Protein AF-A0A7C6YJ49-F1 (afdb_monomer)

Radius of gyration: 14.44 Å; Cα contacts (8 Å, |Δi|>4): 176; chains: 1; bounding box: 40×23×38 Å

Foldseek 3Di:
DVCVVPVPDAAEEEDPLVCLVPPVVVVPHQEYEYEQLQHDAQHGDDPVSNCVSLVSCVSCVVVVHAYEYEYEYPDPVVVVVVVVVCVVSRHWYFYDHPVPPDRGDTDD

Mean predicted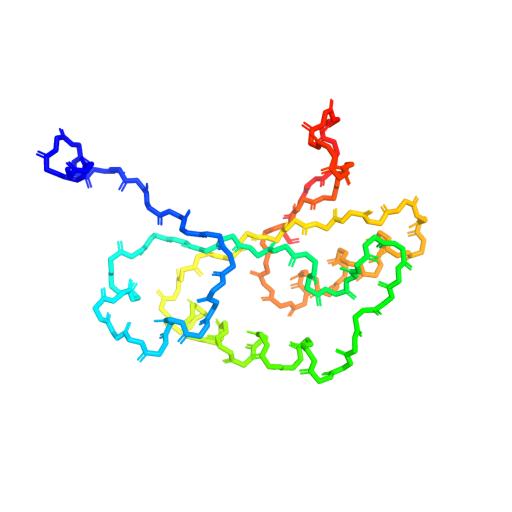 aligned error: 2.31 Å

Secondary structure (DSSP, 8-state):
-HHHH-TT-----BS-GGGGGSHHHHHH-S-EEEESSSEETTEEPPHHHHHHHHHHHHHHHHTT--EEEEE---SHHHHHHHHHHHHHTT-EEEE--TTS-S--EEE-

Nearest PDB structures (foldseek):
  2aam-assembly1_A  TM=8.276E-01  e=1.696E-06  Thermotoga maritima
  7xlf-assembly1_A  TM=6.753E-01  e=1.506E+00  Sphingobium sp. SYK-6
  1xyv-assembly1_A  TM=4.570E-01  e=4.060E-01  Nitratidesulfovibrio vulgaris
  5zkp-assembly1_A  TM=4.612E-01  e=6.424E-01  Homo sapiens
  5v56-assembly1_A  TM=4.504E-01  e=1.085E+00  Homo sapiens

pLDDT: mean 97.66, std 2.33, range [76.88, 98.88]

Solvent-accessible surface area (backbone atoms only — not comparable to full-atom values): 6020 Å² total; per-residue (Å²): 114,65,50,81,80,37,76,82,57,78,38,64,54,68,53,73,49,74,52,48,78,37,66,69,55,48,66,67,41,54,35,38,35,39,61,48,58,61,26,59,41,77,40,73,44,57,71,66,59,38,49,50,53,54,58,37,47,48,52,35,60,77,67,72,32,57,40,37,37,40,40,37,37,81,46,69,70,52,42,53,50,48,53,52,54,30,38,76,69,68,21,38,37,36,42,32,51,87,82,68,83,52,92,55,50,73,53,96

Structure (mmCIF, N/CA/C/O backbone):
data_AF-A0A7C6YJ49-F1
#
_entry.id   AF-A0A7C6YJ49-F1
#
loop_
_atom_site.group_PDB
_atom_site.id
_atom_site.type_symbol
_atom_site.label_atom_id
_atom_site.label_alt_id
_atom_site.label_comp_id
_atom_site.label_asym_id
_atom_site.label_entity_id
_atom_site.label_seq_id
_atom_site.pdbx_PDB_ins_code
_atom_site.Cartn_x
_atom_site.Cartn_y
_atom_site.Cartn_z
_atom_site.occupancy
_atom_site.B_iso_or_equiv
_atom_site.auth_seq_id
_atom_site.auth_comp_id
_atom_site.auth_asym_id
_atom_site.auth_atom_id
_atom_site.pdbx_PDB_model_num
ATOM 1 N N . ARG A 1 1 ? 17.289 10.050 -13.940 1.00 76.88 1 ARG A N 1
ATOM 2 C CA . ARG A 1 1 ? 16.835 8.643 -14.092 1.00 76.88 1 ARG A CA 1
ATOM 3 C C . ARG A 1 1 ? 17.585 7.771 -13.088 1.00 76.88 1 ARG A C 1
ATOM 5 O O . ARG A 1 1 ? 18.786 7.612 -13.256 1.00 76.88 1 ARG A O 1
ATOM 12 N N . ALA A 1 2 ? 16.922 7.246 -12.051 1.00 90.69 2 ALA A N 1
ATOM 13 C CA . ALA A 1 2 ? 17.581 6.433 -11.017 1.00 90.69 2 ALA A CA 1
ATOM 14 C C . ALA A 1 2 ? 18.225 5.163 -11.605 1.00 90.69 2 ALA A C 1
ATOM 16 O O . ALA A 1 2 ? 19.421 4.954 -11.433 1.00 90.69 2 ALA A O 1
ATOM 17 N N . ARG A 1 3 ? 17.480 4.409 -12.428 1.00 95.38 3 ARG A N 1
ATOM 18 C CA . ARG A 1 3 ? 17.977 3.178 -13.073 1.00 95.38 3 ARG A CA 1
ATOM 19 C C . ARG A 1 3 ? 19.080 3.365 -14.114 1.00 95.38 3 ARG A C 1
ATOM 21 O O . ARG A 1 3 ? 19.781 2.414 -14.419 1.00 95.38 3 ARG A O 1
ATOM 28 N N . ALA A 1 4 ? 19.279 4.585 -14.615 1.00 95.69 4 ALA A N 1
ATOM 29 C CA . ALA A 1 4 ? 20.430 4.882 -15.468 1.00 95.69 4 ALA A CA 1
ATOM 30 C C . ALA A 1 4 ? 21.744 4.941 -14.668 1.00 95.69 4 ALA A C 1
ATOM 32 O O . ALA A 1 4 ? 22.800 4.674 -15.221 1.00 95.69 4 ALA A O 1
ATOM 33 N N . LYS A 1 5 ? 21.678 5.303 -13.377 1.00 96.62 5 LYS A N 1
ATOM 34 C CA . LYS A 1 5 ? 22.841 5.360 -12.476 1.00 96.62 5 LYS A CA 1
ATOM 35 C C . LYS A 1 5 ? 22.998 4.087 -11.641 1.00 96.62 5 LYS A C 1
ATOM 37 O O . LYS A 1 5 ? 24.114 3.686 -11.352 1.00 96.62 5 LYS A O 1
ATOM 42 N N . ASN A 1 6 ? 21.887 3.468 -11.250 1.00 97.00 6 ASN A N 1
ATOM 43 C CA . ASN A 1 6 ? 21.854 2.215 -10.504 1.00 97.00 6 ASN A CA 1
ATOM 44 C C . ASN A 1 6 ? 20.741 1.315 -11.070 1.00 97.00 6 ASN A C 1
ATOM 46 O O . ASN A 1 6 ? 19.579 1.515 -10.703 1.00 97.00 6 ASN A O 1
ATOM 50 N N . PRO A 1 7 ? 21.060 0.329 -11.929 1.00 94.94 7 PRO A N 1
ATOM 51 C CA . PRO A 1 7 ? 20.065 -0.561 -12.533 1.00 94.94 7 PRO A CA 1
ATOM 52 C C . PRO A 1 7 ? 19.170 -1.300 -11.526 1.00 94.94 7 PRO A C 1
ATOM 54 O O . PRO A 1 7 ? 18.022 -1.598 -11.847 1.00 94.94 7 PRO A O 1
ATOM 57 N N . ALA A 1 8 ? 19.652 -1.535 -10.301 1.00 96.19 8 ALA A N 1
ATOM 58 C CA . ALA A 1 8 ? 18.908 -2.203 -9.234 1.00 96.19 8 ALA A CA 1
ATOM 59 C C . ALA A 1 8 ? 17.979 -1.264 -8.438 1.00 96.19 8 ALA A C 1
ATOM 61 O O . ALA A 1 8 ? 17.302 -1.711 -7.514 1.00 96.19 8 ALA A O 1
ATOM 62 N N . ALA A 1 9 ? 17.932 0.034 -8.763 1.00 97.50 9 ALA A N 1
ATOM 63 C CA . ALA A 1 9 ? 17.074 0.983 -8.061 1.00 97.50 9 ALA A CA 1
ATOM 64 C C . ALA A 1 9 ? 15.591 0.573 -8.157 1.00 97.50 9 ALA A C 1
ATOM 66 O O . ALA A 1 9 ? 15.003 0.518 -9.248 1.00 97.50 9 ALA A O 1
ATOM 67 N N . LEU A 1 10 ? 14.985 0.325 -6.993 1.00 98.06 10 LEU A N 1
ATOM 68 C CA . LEU A 1 10 ? 13.556 0.069 -6.860 1.00 98.06 10 LEU A CA 1
ATOM 69 C C . LEU A 1 10 ? 12.772 1.368 -7.032 1.00 98.06 10 LEU A C 1
ATOM 71 O O . LEU A 1 10 ? 13.195 2.428 -6.575 1.00 98.06 10 LEU A O 1
ATOM 75 N N . ILE A 1 11 ? 11.622 1.272 -7.693 1.00 97.88 11 ILE A N 1
ATOM 76 C CA . ILE A 1 11 ? 10.722 2.404 -7.917 1.00 97.88 11 ILE A CA 1
ATOM 77 C C . ILE A 1 11 ? 9.366 2.039 -7.325 1.00 97.88 11 ILE A C 1
ATOM 79 O O . ILE A 1 11 ? 8.715 1.117 -7.811 1.00 97.88 11 ILE A O 1
ATOM 83 N N . VAL A 1 12 ? 8.967 2.739 -6.267 1.00 98.50 12 VAL A N 1
ATOM 84 C CA . VAL A 1 12 ? 7.735 2.474 -5.516 1.00 98.50 12 VAL A CA 1
ATOM 85 C C . VAL A 1 12 ? 6.908 3.763 -5.481 1.00 98.50 12 VAL A C 1
ATOM 87 O O . VAL A 1 12 ? 7.158 4.607 -4.624 1.00 98.50 12 VAL A O 1
ATOM 90 N N . PRO A 1 13 ? 5.991 3.995 -6.439 1.00 98.38 13 PRO A N 1
ATOM 91 C CA . PRO A 1 13 ? 5.020 5.082 -6.325 1.00 98.38 13 PRO A CA 1
ATOM 92 C C . PRO A 1 13 ? 4.070 4.848 -5.145 1.00 98.38 13 PRO A C 1
ATOM 94 O O . PRO A 1 13 ? 3.873 3.708 -4.725 1.00 98.38 13 PRO A O 1
ATOM 97 N N . GLN A 1 14 ? 3.448 5.920 -4.661 1.00 98.56 14 GLN A N 1
ATOM 98 C CA . GLN A 1 14 ? 2.453 5.891 -3.591 1.00 98.56 14 GLN A CA 1
ATOM 99 C C . GLN A 1 14 ? 1.102 6.397 -4.113 1.00 98.56 14 GLN A C 1
ATOM 101 O O . GLN A 1 14 ? 1.046 7.447 -4.756 1.00 98.56 14 GLN A O 1
ATOM 106 N N . ASN A 1 15 ? 0.023 5.664 -3.824 1.00 98.44 15 ASN A N 1
ATOM 107 C CA . ASN A 1 15 ? -1.343 5.901 -4.302 1.00 98.44 15 ASN A CA 1
ATOM 108 C C . ASN A 1 15 ? -1.435 5.907 -5.845 1.00 98.44 15 ASN A C 1
ATOM 110 O O . ASN A 1 15 ? -0.644 5.257 -6.527 1.00 98.44 15 ASN A O 1
ATOM 114 N N . GLY A 1 16 ? -2.448 6.570 -6.415 1.00 98.12 16 GLY A N 1
ATOM 115 C CA . GLY A 1 16 ? -2.598 6.700 -7.871 1.00 98.12 16 GLY A CA 1
ATOM 116 C C . GLY A 1 16 ? -2.785 5.370 -8.612 1.00 98.12 16 GLY A C 1
ATOM 117 O O . GLY A 1 16 ? -2.322 5.222 -9.744 1.00 98.12 16 GLY A O 1
ATOM 118 N N . SER A 1 17 ? -3.444 4.396 -7.977 1.00 98.44 17 SER A N 1
ATOM 119 C CA . SER A 1 17 ? -3.549 3.017 -8.468 1.00 98.44 17 SER A CA 1
ATOM 120 C C . SER A 1 17 ? -4.198 2.892 -9.851 1.00 98.44 17 SER A C 1
ATOM 122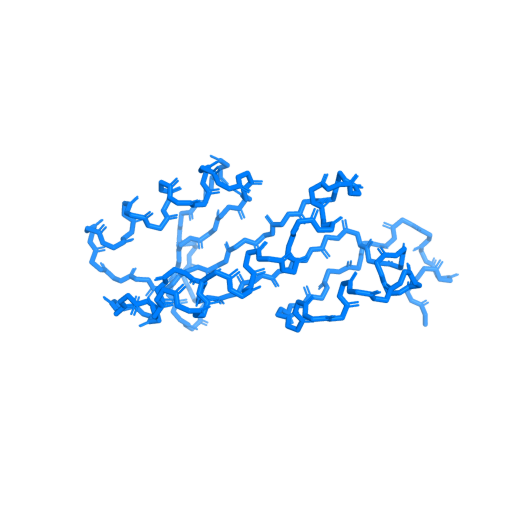 O O . SER A 1 17 ? -3.904 1.936 -10.562 1.00 98.44 17 SER A O 1
ATOM 124 N N . GLN A 1 18 ? -4.990 3.872 -10.300 1.00 98.44 18 GLN A N 1
ATOM 125 C CA . GLN A 1 18 ? -5.542 3.900 -11.661 1.00 98.44 18 GLN A CA 1
ATOM 126 C C . GLN A 1 18 ? -4.464 3.833 -12.760 1.00 98.44 18 GLN A C 1
ATOM 128 O O . GLN A 1 18 ? -4.718 3.318 -13.851 1.00 98.44 18 GLN A O 1
ATOM 133 N N . LEU A 1 19 ? -3.240 4.298 -12.468 1.00 98.56 19 LEU A N 1
ATOM 134 C CA . LEU A 1 19 ? -2.123 4.267 -13.414 1.00 98.56 19 LEU A CA 1
ATOM 135 C C . LEU A 1 19 ? -1.648 2.845 -13.737 1.00 98.56 19 LEU A C 1
ATOM 137 O O . LEU A 1 19 ? -0.984 2.638 -14.748 1.00 98.56 19 LEU A O 1
ATOM 141 N N . LEU A 1 20 ? -2.025 1.850 -12.929 1.00 98.62 20 LEU A N 1
ATOM 142 C CA . LEU A 1 20 ? -1.707 0.440 -13.169 1.00 98.62 20 LEU A CA 1
ATOM 143 C C . LEU A 1 20 ? -2.391 -0.129 -14.423 1.00 98.62 20 LEU A C 1
ATOM 145 O O . LEU A 1 20 ? -1.999 -1.193 -14.895 1.00 98.62 20 LEU A O 1
ATOM 149 N N . SER A 1 21 ? -3.377 0.582 -14.981 1.00 98.00 21 SER A N 1
ATOM 150 C CA . SER A 1 21 ? -3.970 0.264 -16.286 1.00 98.00 21 SER A CA 1
ATOM 151 C C . SER A 1 21 ? -3.021 0.526 -17.467 1.00 98.00 21 SER A C 1
ATOM 153 O O . SER A 1 21 ? -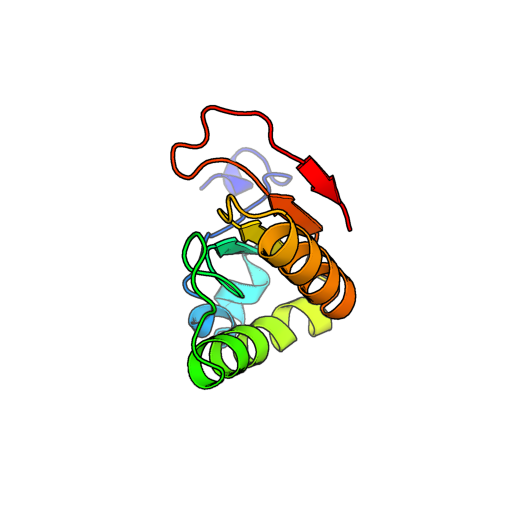3.233 -0.013 -18.553 1.00 98.00 21 SER A O 1
ATOM 155 N N . HIS A 1 22 ? -1.953 1.304 -17.262 1.00 98.50 22 HIS A N 1
ATOM 156 C CA . HIS A 1 22 ? -0.940 1.585 -18.274 1.00 98.50 22 HIS A CA 1
ATOM 157 C C . HIS A 1 22 ? 0.225 0.595 -18.157 1.00 98.50 22 HIS A C 1
ATOM 159 O O . HIS A 1 22 ? 0.948 0.559 -17.157 1.00 98.50 22 HIS A O 1
ATOM 165 N N . ALA A 1 23 ? 0.414 -0.228 -19.191 1.00 98.06 23 ALA A N 1
ATOM 166 C CA . ALA A 1 23 ? 1.391 -1.317 -19.175 1.00 98.06 23 ALA A CA 1
ATOM 167 C C . ALA A 1 23 ? 2.845 -0.834 -19.025 1.00 98.06 23 ALA A C 1
ATOM 169 O O . ALA A 1 23 ? 3.654 -1.501 -18.383 1.00 98.06 23 ALA A O 1
ATOM 170 N N . ASP A 1 24 ? 3.181 0.330 -19.580 1.00 98.00 24 ASP A N 1
ATOM 171 C CA . ASP A 1 24 ? 4.499 0.957 -19.464 1.00 98.00 24 ASP A CA 1
ATOM 172 C C . ASP A 1 24 ? 4.782 1.442 -18.034 1.00 98.00 24 ASP A C 1
ATOM 174 O O . ASP A 1 24 ? 5.871 1.205 -17.503 1.00 98.00 24 ASP A O 1
ATOM 178 N N . PHE A 1 25 ? 3.787 2.037 -17.371 1.00 98.38 25 PHE A N 1
ATOM 179 C CA . PHE 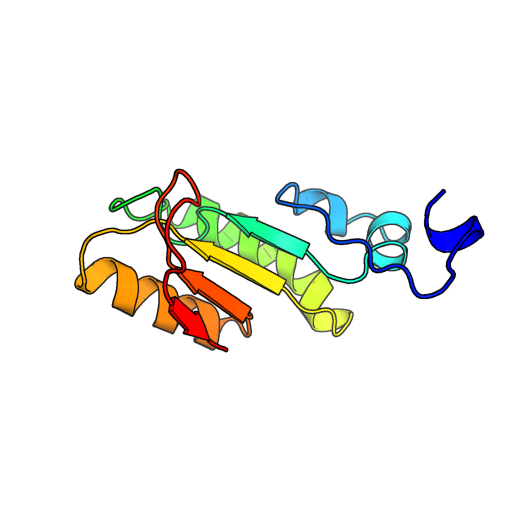A 1 25 ? 3.870 2.399 -15.959 1.00 98.38 25 PHE A CA 1
ATOM 180 C C . PHE A 1 25 ? 4.037 1.155 -15.084 1.00 98.38 25 PHE A C 1
ATOM 182 O O . PHE A 1 25 ? 4.975 1.078 -14.284 1.00 98.38 25 PHE A O 1
ATOM 189 N N . LEU A 1 26 ? 3.181 0.146 -15.281 1.00 98.50 26 LEU A N 1
ATOM 190 C CA . LEU A 1 26 ? 3.261 -1.114 -14.546 1.00 98.50 26 LEU A CA 1
ATOM 191 C C . LEU A 1 26 ? 4.623 -1.783 -14.745 1.00 98.50 26 LEU A C 1
ATOM 193 O O . LEU A 1 26 ? 5.207 -2.256 -13.774 1.00 98.50 26 LEU A O 1
ATOM 197 N N . ALA A 1 27 ? 5.168 -1.799 -15.964 1.00 97.31 27 ALA A N 1
ATOM 198 C CA . ALA A 1 27 ? 6.493 -2.347 -16.252 1.00 97.31 27 ALA A CA 1
ATOM 199 C C . ALA A 1 27 ? 7.616 -1.568 -15.546 1.00 97.31 27 ALA A C 1
ATOM 201 O O . ALA A 1 27 ? 8.575 -2.172 -15.059 1.00 97.31 27 ALA A O 1
ATOM 202 N N . ALA A 1 28 ? 7.488 -0.244 -15.441 1.00 97.00 28 ALA A N 1
ATOM 203 C CA . ALA A 1 28 ? 8.501 0.613 -14.840 1.00 97.00 28 ALA A CA 1
ATOM 204 C C . ALA A 1 28 ? 8.617 0.447 -13.315 1.00 97.00 28 ALA A C 1
ATOM 206 O O . ALA A 1 28 ? 9.729 0.513 -12.783 1.00 97.00 28 ALA A O 1
ATOM 207 N N . ILE A 1 29 ? 7.521 0.215 -12.594 1.00 98.19 29 ILE A N 1
ATOM 208 C CA . ILE A 1 29 ? 7.525 0.190 -11.121 1.00 98.19 29 ILE A CA 1
ATOM 209 C C . ILE A 1 29 ? 7.951 -1.172 -10.556 1.00 98.19 29 ILE A C 1
ATOM 211 O O . ILE A 1 29 ? 7.817 -2.208 -11.202 1.00 98.19 29 ILE A O 1
ATOM 215 N N . SER A 1 30 ? 8.492 -1.182 -9.343 1.00 98.62 30 SER A N 1
ATOM 216 C CA . SER A 1 30 ? 8.909 -2.394 -8.623 1.00 98.62 30 SER A CA 1
ATOM 217 C C . SER A 1 30 ? 7.845 -2.886 -7.640 1.00 98.62 30 SER A C 1
ATOM 219 O O . SER A 1 30 ? 7.736 -4.083 -7.410 1.00 98.62 30 SER A O 1
ATOM 221 N N . ALA A 1 31 ? 7.081 -1.961 -7.066 1.00 98.69 31 ALA A N 1
ATOM 222 C CA . ALA A 1 31 ? 6.024 -2.182 -6.083 1.00 98.69 31 ALA A CA 1
ATOM 223 C C . ALA A 1 31 ? 5.080 -0.970 -6.112 1.00 98.69 31 ALA A C 1
ATOM 225 O O . ALA A 1 31 ? 5.334 -0.030 -6.864 1.00 98.69 31 ALA A O 1
ATOM 226 N N . ILE A 1 32 ? 4.042 -0.952 -5.280 1.00 98.88 32 ILE A N 1
ATOM 227 C CA . ILE A 1 32 ? 3.222 0.244 -5.040 1.00 98.88 32 ILE A CA 1
ATOM 228 C C . ILE A 1 32 ? 2.958 0.401 -3.544 1.00 98.88 32 ILE A C 1
ATOM 230 O O . ILE A 1 32 ? 2.706 -0.592 -2.864 1.00 98.88 32 ILE A O 1
ATOM 234 N N . GLY A 1 33 ? 3.039 1.630 -3.043 1.00 98.75 33 GLY A N 1
ATOM 235 C CA . GLY A 1 33 ? 2.548 2.024 -1.727 1.00 98.75 33 GLY A CA 1
ATOM 236 C C . GLY A 1 33 ? 1.097 2.488 -1.815 1.00 98.75 33 GLY A C 1
ATOM 237 O O . GLY A 1 33 ? 0.745 3.207 -2.745 1.00 98.75 33 GLY A O 1
ATOM 238 N N . ILE A 1 34 ? 0.254 2.101 -0.868 1.00 98.75 34 ILE A N 1
ATOM 239 C CA . ILE A 1 34 ? -1.134 2.547 -0.741 1.00 98.75 34 ILE A CA 1
ATOM 240 C C . ILE A 1 34 ? -1.346 3.000 0.696 1.00 98.75 34 ILE A C 1
ATOM 242 O O . ILE A 1 34 ? -0.886 2.343 1.627 1.00 98.75 34 ILE A O 1
ATOM 246 N N . GLU A 1 35 ? -2.047 4.109 0.871 1.00 98.69 35 GLU A N 1
ATOM 247 C CA . GLU A 1 35 ? -2.457 4.601 2.180 1.00 98.69 35 GLU A CA 1
ATOM 248 C C . GLU A 1 35 ? -3.974 4.607 2.300 1.00 98.69 35 GLU A C 1
ATOM 250 O O . GLU A 1 35 ? -4.677 4.747 1.298 1.00 98.69 35 GLU A O 1
ATOM 255 N N . ASP A 1 36 ? -4.462 4.521 3.536 1.00 98.31 36 ASP A N 1
ATOM 256 C CA . ASP A 1 36 ? -5.872 4.728 3.874 1.00 98.31 36 ASP A CA 1
ATOM 257 C C . ASP A 1 36 ? -6.844 3.858 3.039 1.00 98.31 36 ASP A C 1
ATOM 259 O O . ASP A 1 36 ? -7.886 4.335 2.582 1.00 98.31 36 ASP A O 1
ATOM 263 N N . LEU A 1 37 ? -6.508 2.590 2.771 1.00 98.62 37 LEU A N 1
ATOM 264 C CA . LEU A 1 37 ? -7.305 1.736 1.882 1.00 98.62 37 LEU A CA 1
ATOM 265 C C . LEU A 1 37 ? -8.570 1.225 2.566 1.00 98.62 37 LEU A C 1
ATOM 267 O O . LEU A 1 37 ? -9.656 1.250 1.991 1.00 98.62 37 LEU A O 1
ATOM 271 N N . PHE A 1 38 ? -8.427 0.707 3.779 1.00 98.62 38 PHE A N 1
ATOM 272 C CA . PHE A 1 38 ? -9.509 0.130 4.565 1.00 98.62 38 PHE A CA 1
ATOM 273 C C . PHE A 1 38 ? -10.030 1.118 5.599 1.00 98.62 38 PHE A C 1
ATOM 275 O O . PHE A 1 38 ? -11.226 1.103 5.915 1.00 98.62 38 PHE A O 1
ATOM 282 N N . THR A 1 39 ? -9.156 1.990 6.102 1.00 98.31 39 THR A N 1
ATOM 283 C CA . THR A 1 39 ? -9.513 3.020 7.071 1.00 98.31 39 THR A CA 1
ATOM 284 C C . THR A 1 39 ? -9.015 4.397 6.648 1.00 98.31 39 THR A C 1
ATOM 286 O O . THR A 1 39 ? -8.073 4.520 5.889 1.00 98.31 39 THR A O 1
ATOM 289 N N . ASN A 1 40 ? -9.678 5.451 7.113 1.00 97.25 40 ASN A N 1
ATOM 290 C CA . ASN A 1 40 ? -9.188 6.824 7.083 1.00 97.25 40 ASN A CA 1
ATOM 291 C C . ASN A 1 40 ? -9.075 7.276 8.542 1.00 97.25 40 ASN A C 1
ATOM 293 O O . ASN A 1 40 ? -10.069 7.667 9.174 1.00 97.25 40 ASN A O 1
ATOM 297 N N . GLY A 1 41 ? -7.883 7.096 9.113 1.00 94.31 41 GLY A N 1
ATOM 298 C CA . GLY A 1 41 ? -7.706 7.089 10.565 1.00 94.31 41 GLY A CA 1
ATOM 299 C C . GLY A 1 41 ? -8.550 5.983 11.210 1.00 94.31 41 GLY A C 1
ATOM 300 O O . GLY A 1 41 ? -8.468 4.829 10.821 1.00 94.31 41 GLY A O 1
ATOM 301 N N . ASP A 1 42 ? -9.412 6.318 12.173 1.00 96.56 42 ASP A N 1
ATOM 302 C CA . ASP A 1 42 ? -10.297 5.334 12.831 1.00 96.56 42 ASP A CA 1
ATOM 303 C C . ASP A 1 42 ? -11.632 5.079 12.105 1.00 96.56 42 ASP A C 1
ATOM 305 O O . ASP A 1 42 ? -12.461 4.278 12.556 1.00 96.56 42 ASP A O 1
ATOM 309 N N . LYS A 1 43 ? -11.882 5.757 10.981 1.00 97.81 43 LYS A N 1
ATOM 310 C CA . LYS A 1 43 ? -13.122 5.591 10.212 1.00 97.81 43 LYS A CA 1
ATOM 311 C C . LYS A 1 43 ? -12.934 4.536 9.134 1.00 97.81 43 LYS A C 1
ATOM 313 O O . LYS A 1 43 ? -11.915 4.528 8.462 1.00 97.81 43 LYS A O 1
ATOM 318 N N . LEU A 1 44 ? -13.931 3.679 8.926 1.00 98.25 44 LEU A N 1
ATOM 319 C CA . LEU A 1 44 ? -13.922 2.761 7.786 1.00 98.25 44 LEU A CA 1
ATOM 320 C C . LEU A 1 44 ? -14.040 3.543 6.478 1.00 98.25 44 LEU A C 1
ATOM 322 O O . LEU A 1 44 ? -14.847 4.472 6.381 1.00 98.25 44 LEU A O 1
ATOM 326 N N . GLN A 1 45 ? -13.288 3.121 5.466 1.00 98.38 45 GLN A N 1
ATOM 327 C CA . GLN A 1 45 ? -13.489 3.616 4.113 1.00 98.38 45 GLN A CA 1
ATOM 328 C C . GLN A 1 45 ? -14.812 3.098 3.526 1.00 98.38 45 GLN A C 1
ATOM 330 O O . GLN A 1 45 ? -15.254 1.986 3.846 1.00 98.38 45 GLN A O 1
ATOM 335 N N . PRO A 1 46 ? -15.461 3.862 2.629 1.00 98.38 46 PRO A N 1
ATOM 336 C CA . PRO A 1 46 ? -16.615 3.374 1.890 1.00 98.38 46 PRO A CA 1
ATOM 337 C C . PRO A 1 46 ? -16.286 2.099 1.106 1.00 98.38 46 PRO A C 1
ATOM 339 O O . PRO A 1 46 ? -15.238 1.990 0.472 1.00 98.38 46 PRO A O 1
ATOM 342 N N . LYS A 1 47 ? -17.233 1.155 1.058 1.00 97.69 47 LYS A N 1
ATOM 343 C CA . LYS A 1 47 ? -17.073 -0.093 0.286 1.00 97.69 47 LYS A CA 1
ATOM 344 C C . LYS A 1 47 ? -16.814 0.142 -1.208 1.00 97.69 47 LYS A C 1
ATOM 346 O O . LYS A 1 47 ? -16.257 -0.729 -1.867 1.00 97.69 47 LYS A O 1
ATOM 351 N N . SER A 1 48 ? -17.267 1.270 -1.758 1.00 98.19 48 SER A N 1
ATOM 352 C CA . SER A 1 48 ? -16.990 1.664 -3.143 1.00 98.19 48 SER A CA 1
ATOM 353 C C . SER A 1 48 ? -15.514 2.003 -3.340 1.00 98.19 48 SER A C 1
ATOM 355 O O . SER A 1 48 ? -14.903 1.459 -4.253 1.00 98.19 48 SER A O 1
ATOM 357 N N . HIS A 1 49 ? -14.939 2.812 -2.446 1.00 98.00 49 HIS A N 1
ATOM 358 C CA . HIS A 1 49 ? -13.524 3.178 -2.466 1.00 98.00 49 HIS A CA 1
ATOM 359 C C . HIS A 1 49 ? -12.628 1.939 -2.389 1.00 98.00 49 HIS A C 1
ATOM 361 O O . HIS A 1 49 ? -11.780 1.727 -3.254 1.00 98.00 49 HIS A O 1
ATOM 367 N N . THR A 1 50 ? -12.863 1.075 -1.395 1.00 98.38 50 THR A N 1
ATOM 368 C CA . THR A 1 50 ? -12.036 -0.124 -1.206 1.00 98.38 50 THR A CA 1
ATOM 369 C C . THR A 1 50 ? -12.115 -1.048 -2.419 1.00 98.38 50 THR A C 1
ATOM 371 O O . THR A 1 50 ? -11.096 -1.537 -2.899 1.00 98.38 50 THR A O 1
ATOM 374 N N . ARG A 1 51 ? -13.318 -1.241 -2.975 1.00 98.50 51 ARG A N 1
ATOM 375 C CA . ARG A 1 51 ? -13.538 -2.050 -4.180 1.00 98.50 51 ARG A CA 1
ATOM 376 C C . ARG A 1 51 ? -12.822 -1.482 -5.401 1.00 98.50 51 ARG A C 1
ATOM 378 O O . ARG A 1 51 ? -12.254 -2.258 -6.164 1.00 98.50 51 ARG A O 1
ATOM 385 N N . GLU A 1 52 ? -12.881 -0.171 -5.603 1.00 98.56 52 GLU A N 1
ATOM 386 C CA . GLU A 1 52 ? -12.239 0.503 -6.730 1.00 98.56 52 GLU A CA 1
ATOM 387 C C . GLU A 1 52 ? -10.719 0.330 -6.672 1.00 98.56 52 GLU A C 1
ATOM 389 O O . GLU A 1 52 ? -10.120 -0.208 -7.605 1.00 98.56 52 GLU A O 1
ATOM 394 N N . VAL A 1 53 ? -10.102 0.678 -5.538 1.00 98.69 53 VAL A N 1
ATOM 395 C CA . VAL A 1 53 ? -8.647 0.583 -5.376 1.00 98.69 53 VAL A CA 1
ATOM 396 C C . VAL A 1 53 ? -8.176 -0.869 -5.467 1.00 98.69 53 VAL A C 1
ATOM 398 O O . VAL A 1 53 ? -7.241 -1.152 -6.214 1.00 98.69 53 VAL A O 1
ATOM 401 N N . LEU A 1 54 ? -8.850 -1.816 -4.801 1.00 98.62 54 LEU A N 1
ATOM 402 C CA . LEU A 1 54 ? -8.538 -3.246 -4.933 1.00 98.62 54 LEU A CA 1
ATOM 403 C C . LEU A 1 54 ? -8.705 -3.747 -6.376 1.00 98.62 54 LEU A C 1
ATOM 405 O O . LEU A 1 54 ? -7.959 -4.618 -6.817 1.00 98.62 54 LEU A O 1
ATOM 409 N N . GLY A 1 55 ? -9.659 -3.190 -7.126 1.00 98.56 55 GLY A N 1
ATOM 410 C CA . GLY A 1 55 ? -9.847 -3.468 -8.546 1.00 98.56 55 GLY A CA 1
ATOM 411 C C . GLY A 1 55 ? -8.609 -3.126 -9.372 1.00 98.56 55 GLY A C 1
ATOM 412 O O . GLY A 1 55 ? -8.144 -3.971 -10.136 1.00 98.56 55 GLY A O 1
ATOM 413 N N . HIS A 1 56 ? -8.038 -1.936 -9.169 1.00 98.62 56 HIS A N 1
ATOM 414 C CA . HIS A 1 56 ? -6.792 -1.523 -9.822 1.00 98.62 56 HIS A CA 1
ATOM 415 C C . HIS A 1 56 ? -5.602 -2.403 -9.412 1.00 98.62 56 HIS A C 1
ATOM 417 O O . HIS A 1 56 ? -4.780 -2.794 -10.242 1.00 98.62 56 HIS A O 1
ATOM 423 N N . LEU A 1 57 ? -5.527 -2.760 -8.128 1.00 98.50 57 LEU A N 1
ATOM 424 C CA . LEU A 1 57 ? -4.411 -3.509 -7.550 1.00 98.50 57 LEU A CA 1
ATOM 425 C C . LEU A 1 57 ? -4.296 -4.960 -8.045 1.00 98.50 57 LEU A C 1
ATOM 427 O O . LEU A 1 57 ? -3.218 -5.545 -7.949 1.00 98.50 57 LEU A O 1
ATOM 431 N N . LYS A 1 58 ? -5.338 -5.523 -8.674 1.00 98.19 58 LYS A N 1
ATOM 432 C CA . LYS A 1 58 ? -5.263 -6.845 -9.327 1.00 98.19 58 LYS A CA 1
ATOM 433 C C . LYS A 1 58 ? -4.110 -6.952 -10.329 1.00 98.19 58 LYS A C 1
ATOM 435 O O . LYS A 1 58 ? -3.509 -8.019 -10.443 1.00 98.19 58 LYS A O 1
ATOM 440 N N . ALA A 1 59 ? -3.776 -5.856 -11.015 1.00 98.31 59 ALA A N 1
ATOM 441 C CA . ALA A 1 59 ? -2.657 -5.812 -11.954 1.00 98.31 59 ALA A CA 1
ATOM 442 C C . ALA A 1 59 ? -1.305 -6.085 -11.267 1.00 98.31 59 ALA A C 1
ATOM 444 O O . ALA A 1 59 ? -0.438 -6.736 -11.849 1.00 98.31 59 ALA A O 1
ATOM 445 N N . MET A 1 60 ? -1.134 -5.658 -10.010 1.00 98.44 60 MET A N 1
ATOM 446 C CA . MET A 1 60 ? 0.083 -5.926 -9.234 1.00 98.44 60 MET A CA 1
ATOM 447 C C . MET A 1 60 ? 0.191 -7.401 -8.860 1.00 98.44 60 MET A C 1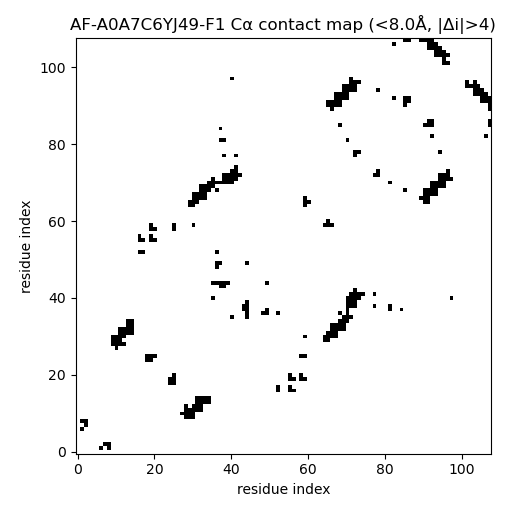
ATOM 449 O O . MET A 1 60 ? 1.257 -7.991 -9.028 1.00 98.44 60 MET A O 1
ATOM 453 N N . THR A 1 61 ? -0.916 -8.019 -8.434 1.00 96.69 61 THR A N 1
ATOM 454 C CA . THR A 1 61 ? -0.969 -9.461 -8.153 1.00 96.69 61 THR A CA 1
ATOM 455 C C . THR A 1 61 ? -0.633 -10.282 -9.397 1.00 96.69 61 THR A C 1
ATOM 457 O O . THR A 1 61 ? 0.201 -11.181 -9.330 1.00 96.69 61 THR A O 1
ATOM 460 N N . GLN A 1 62 ? -1.231 -9.949 -10.545 1.00 97.25 62 GLN A N 1
ATOM 461 C CA . GLN A 1 62 ? -0.960 -10.621 -11.822 1.00 97.25 62 GLN A CA 1
ATOM 462 C C . GLN A 1 62 ? 0.498 -10.455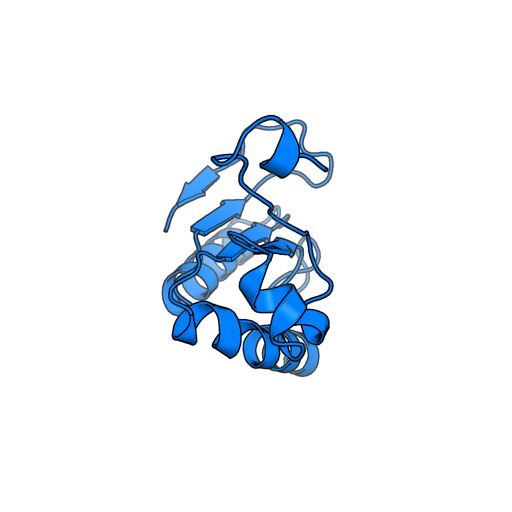 -12.266 1.00 97.25 62 GLN A C 1
ATOM 464 O O . GLN A 1 62 ? 1.100 -11.401 -12.764 1.00 97.25 62 GLN A O 1
ATOM 469 N N . ALA A 1 63 ? 1.081 -9.275 -12.040 1.00 97.94 63 ALA A N 1
ATOM 470 C CA . ALA A 1 63 ? 2.487 -8.996 -12.315 1.00 97.94 63 ALA A CA 1
ATOM 471 C C . ALA A 1 63 ? 3.451 -9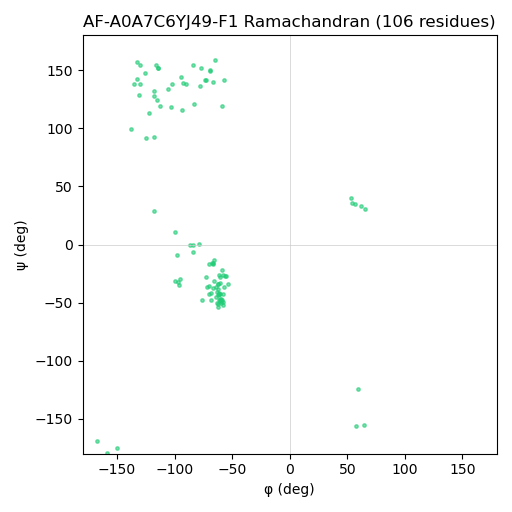.533 -11.238 1.00 97.94 63 ALA A C 1
ATOM 473 O O . ALA A 1 63 ? 4.656 -9.313 -11.354 1.00 97.94 63 ALA A O 1
ATOM 474 N N . GLN A 1 64 ? 2.939 -10.195 -10.190 1.00 97.88 64 GLN A N 1
ATOM 475 C CA . GLN A 1 64 ? 3.707 -10.699 -9.045 1.00 97.88 64 GLN A CA 1
ATOM 476 C C . GLN A 1 64 ? 4.557 -9.616 -8.356 1.00 97.88 64 GLN A C 1
ATOM 478 O O . GLN A 1 64 ? 5.667 -9.873 -7.887 1.00 97.88 64 GLN A O 1
ATOM 483 N N . LYS A 1 65 ? 4.037 -8.385 -8.293 1.00 98.50 65 LYS A N 1
ATOM 484 C CA . LYS A 1 65 ? 4.701 -7.246 -7.650 1.00 98.50 65 LYS A CA 1
ATOM 485 C C . LYS A 1 65 ? 4.086 -6.966 -6.278 1.00 98.50 65 LYS A C 1
ATOM 487 O O . LYS A 1 65 ? 2.861 -7.000 -6.148 1.00 98.50 65 LYS A O 1
ATOM 492 N N . PRO A 1 66 ? 4.902 -6.667 -5.253 1.00 98.50 66 PRO A N 1
ATOM 493 C CA . PRO A 1 66 ? 4.396 -6.439 -3.910 1.00 98.50 66 PRO A CA 1
ATOM 494 C C . PRO A 1 66 ? 3.590 -5.139 -3.819 1.00 98.50 66 PRO A C 1
ATOM 496 O O . PRO A 1 66 ? 3.857 -4.152 -4.512 1.00 98.50 66 PRO A O 1
ATOM 499 N N . MET A 1 67 ? 2.619 -5.154 -2.911 1.00 98.69 67 MET A N 1
ATOM 500 C CA . MET A 1 67 ? 1.806 -4.007 -2.524 1.00 98.69 67 MET A CA 1
ATOM 501 C C . MET A 1 67 ? 2.105 -3.702 -1.060 1.00 98.69 67 MET A C 1
ATOM 503 O O . MET A 1 67 ? 2.017 -4.595 -0.215 1.00 98.69 67 MET A O 1
ATOM 507 N N . LEU A 1 68 ? 2.503 -2.465 -0.783 1.00 98.81 68 LEU A N 1
ATOM 508 C CA . LEU A 1 68 ? 2.823 -1.973 0.549 1.00 98.81 68 LEU A CA 1
ATOM 509 C C . LEU A 1 68 ? 1.644 -1.127 1.028 1.00 98.81 68 LEU A C 1
ATOM 511 O O . LEU A 1 68 ? 1.315 -0.133 0.389 1.00 98.81 68 LEU A O 1
ATOM 515 N N . LEU A 1 69 ? 0.997 -1.516 2.117 1.00 98.81 69 LEU A N 1
ATOM 516 C CA . LEU A 1 69 ? -0.123 -0.788 2.700 1.00 98.81 69 LEU A CA 1
ATOM 517 C C . LEU A 1 69 ? 0.326 -0.060 3.967 1.00 98.81 69 LEU A C 1
ATOM 519 O O . LEU A 1 69 ? 0.947 -0.674 4.832 1.00 98.81 69 LEU A O 1
ATOM 523 N N . ILE A 1 70 ? -0.045 1.210 4.107 1.00 98.75 70 ILE A N 1
ATOM 524 C CA . ILE A 1 70 ? 0.086 1.959 5.357 1.00 98.75 70 ILE A CA 1
ATOM 525 C C . ILE A 1 70 ? -1.303 2.387 5.833 1.00 98.75 70 ILE A C 1
ATOM 527 O O . ILE A 1 70 ? -2.080 2.981 5.088 1.00 98.75 70 ILE A O 1
ATOM 531 N N . GLU A 1 71 ? -1.617 2.078 7.085 1.00 98.62 71 GLU A N 1
ATOM 532 C CA . GLU A 1 71 ? -2.885 2.424 7.726 1.00 98.62 71 GLU A CA 1
ATOM 533 C C . GLU A 1 71 ? -2.621 3.192 9.024 1.00 98.62 71 GLU A C 1
ATOM 535 O O . GLU A 1 71 ? -1.645 2.934 9.733 1.00 98.62 71 GLU A O 1
ATOM 540 N N . TYR A 1 72 ? -3.524 4.118 9.357 1.00 98.56 72 TYR A N 1
ATOM 541 C CA . TYR A 1 72 ? -3.383 5.013 10.513 1.00 98.56 72 TYR A CA 1
ATOM 542 C C . TYR A 1 72 ? -4.460 4.889 11.622 1.00 98.56 72 TYR A C 1
ATOM 544 O O . TYR A 1 72 ? -4.756 5.901 12.273 1.00 98.56 72 TYR A O 1
ATOM 552 N N . PRO A 1 73 ? -5.101 3.725 11.869 1.00 98.19 73 PRO A N 1
ATOM 553 C CA . PRO A 1 73 ? -6.087 3.605 12.938 1.00 98.19 73 PRO A CA 1
ATOM 554 C C . PRO A 1 73 ? -5.439 3.601 14.329 1.00 98.19 73 PRO A C 1
ATOM 556 O O . PRO A 1 73 ? -4.408 2.966 14.563 1.00 98.19 73 PRO A O 1
ATOM 559 N N . LYS A 1 74 ? -6.090 4.249 15.299 1.00 97.31 74 LYS A N 1
ATOM 560 C CA . LYS A 1 74 ? -5.648 4.271 16.704 1.00 97.31 74 LYS A CA 1
ATOM 561 C C . LYS A 1 74 ? -6.336 3.202 17.546 1.00 97.31 74 LYS A C 1
ATOM 563 O O . LYS A 1 74 ? -5.765 2.727 18.522 1.00 97.31 74 LYS A O 1
ATOM 568 N N . SER A 1 75 ? -7.564 2.831 17.199 1.00 97.94 75 SER A N 1
ATOM 569 C CA . SER A 1 75 ? -8.342 1.837 17.937 1.00 97.94 75 SER A CA 1
ATOM 570 C C . SER A 1 75 ? -7.888 0.410 17.624 1.00 97.94 75 SER A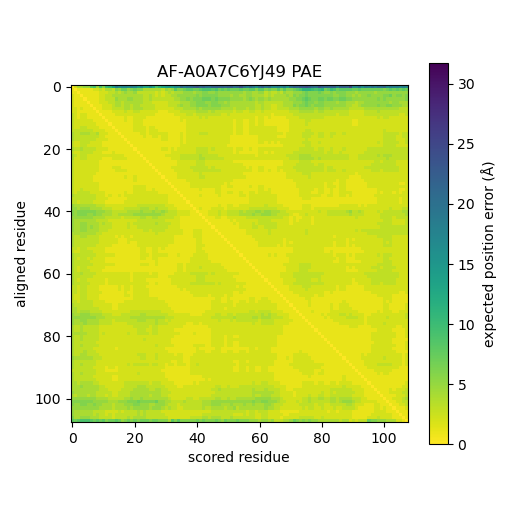 C 1
ATOM 572 O O . SER A 1 75 ? -7.709 0.041 16.463 1.00 97.94 75 SER A O 1
ATOM 574 N N . ALA A 1 76 ? -7.766 -0.426 18.660 1.00 97.69 76 ALA A N 1
ATOM 575 C CA . ALA A 1 76 ? -7.337 -1.821 18.517 1.00 97.69 76 ALA A CA 1
ATOM 576 C C . ALA A 1 76 ? -8.233 -2.624 17.554 1.00 97.69 76 ALA A C 1
ATOM 578 O O . ALA A 1 76 ? -7.734 -3.427 16.770 1.00 97.69 76 ALA A O 1
ATOM 579 N N . GLU A 1 77 ? -9.545 -2.363 17.559 1.00 98.19 77 GLU A N 1
ATOM 580 C CA . GLU A 1 77 ? -10.500 -2.981 16.631 1.00 98.19 77 GLU A CA 1
ATOM 581 C C . GLU A 1 77 ? -10.162 -2.660 15.167 1.00 98.19 77 GLU A C 1
ATOM 583 O O . GLU A 1 77 ? -10.125 -3.553 14.320 1.00 98.19 77 GLU A O 1
ATOM 588 N N . ARG A 1 78 ? -9.884 -1.387 14.854 1.00 98.38 78 ARG A N 1
ATOM 589 C CA . ARG A 1 78 ? -9.559 -0.964 13.486 1.00 98.38 78 ARG A CA 1
ATOM 590 C C . ARG A 1 78 ? -8.178 -1.437 13.067 1.00 98.38 78 ARG A C 1
ATOM 592 O O . ARG A 1 78 ? -8.024 -1.861 11.929 1.00 98.38 78 ARG A O 1
ATOM 599 N N . GLN A 1 79 ? -7.212 -1.457 13.982 1.00 98.44 79 GLN A N 1
ATOM 600 C CA . GLN A 1 79 ? -5.905 -2.049 13.712 1.00 98.44 79 GLN A CA 1
ATOM 601 C C . GLN A 1 79 ? -6.029 -3.534 13.356 1.00 98.44 79 GLN A C 1
ATOM 603 O O . GLN A 1 79 ? -5.491 -3.963 12.339 1.00 98.44 79 GLN A O 1
ATOM 608 N N . ALA A 1 80 ? -6.773 -4.314 14.148 1.00 98.38 80 ALA A N 1
ATOM 609 C CA . ALA A 1 80 ? -6.974 -5.738 13.892 1.00 98.38 80 ALA A CA 1
ATOM 610 C C . ALA A 1 80 ? -7.664 -5.980 12.539 1.00 98.38 80 ALA A C 1
ATOM 612 O O . ALA A 1 80 ? -7.228 -6.832 11.763 1.00 98.38 80 ALA A O 1
ATOM 613 N N . LEU A 1 81 ? -8.688 -5.179 12.223 1.00 98.25 81 LEU A N 1
ATOM 614 C CA . LEU A 1 81 ? -9.380 -5.242 10.939 1.00 98.25 81 LEU A CA 1
ATOM 615 C C . LEU A 1 81 ? -8.446 -4.925 9.763 1.00 98.25 81 LEU A C 1
ATOM 617 O O . LEU A 1 81 ? -8.432 -5.675 8.788 1.00 98.25 81 LEU A O 1
ATOM 621 N N . SER A 1 82 ? -7.656 -3.851 9.847 1.00 98.31 82 SER A N 1
ATOM 622 C CA . SER A 1 82 ? -6.719 -3.467 8.786 1.00 98.31 82 SER A CA 1
ATOM 623 C C . SER A 1 82 ? -5.670 -4.549 8.533 1.00 98.31 82 SER A C 1
ATOM 625 O O . SER A 1 82 ? -5.435 -4.892 7.377 1.00 98.31 82 SER A O 1
ATOM 627 N N . LYS A 1 83 ? -5.108 -5.160 9.589 1.00 98.62 83 LYS A N 1
ATOM 628 C CA . LYS A 1 83 ? -4.174 -6.298 9.462 1.00 98.62 83 LYS A CA 1
ATOM 629 C C . LYS A 1 83 ? -4.829 -7.475 8.746 1.00 98.62 83 LYS A C 1
ATOM 631 O O . LYS A 1 83 ? -4.288 -7.987 7.771 1.00 98.62 83 LYS A O 1
ATOM 636 N N . GLN A 1 84 ? -6.022 -7.871 9.196 1.00 98.50 84 GLN A N 1
ATOM 637 C CA . GLN A 1 84 ? -6.760 -8.983 8.603 1.00 98.50 84 GLN A CA 1
ATOM 638 C C . GLN A 1 84 ? -7.030 -8.744 7.111 1.00 98.50 84 GLN A C 1
ATOM 640 O O . GLN A 1 84 ? -6.770 -9.623 6.291 1.00 98.50 84 GLN A O 1
ATOM 645 N N . LEU A 1 85 ? -7.547 -7.567 6.752 1.00 98.44 85 LEU A N 1
ATOM 646 C CA . LEU A 1 85 ? -7.876 -7.237 5.366 1.00 98.44 85 LEU A CA 1
ATOM 647 C C . LEU A 1 85 ? -6.622 -7.132 4.490 1.00 98.44 85 LEU A C 1
ATOM 649 O O . LEU A 1 85 ? -6.650 -7.582 3.345 1.00 98.44 85 LEU A O 1
ATOM 653 N N . ALA A 1 86 ? -5.518 -6.603 5.016 1.00 98.38 86 ALA A N 1
ATOM 654 C CA . ALA A 1 86 ? -4.247 -6.544 4.304 1.00 98.38 86 ALA A CA 1
ATOM 655 C C . ALA A 1 86 ? -3.716 -7.944 3.971 1.00 98.38 86 ALA A C 1
ATOM 657 O O . ALA A 1 86 ? -3.465 -8.236 2.800 1.00 98.38 86 ALA A O 1
ATOM 658 N N . THR A 1 87 ? -3.640 -8.832 4.967 1.00 97.69 87 THR A N 1
ATOM 659 C CA . THR A 1 87 ? -3.196 -10.222 4.782 1.00 97.69 87 THR A CA 1
ATOM 660 C C . THR A 1 87 ? -4.119 -10.975 3.817 1.00 97.69 87 THR A C 1
ATOM 662 O O . THR A 1 87 ? -3.645 -11.661 2.912 1.00 97.69 87 THR A O 1
ATOM 665 N N . GLN A 1 88 ? -5.444 -10.797 3.919 1.00 97.69 88 GLN A N 1
ATOM 666 C CA . GLN A 1 88 ? -6.405 -11.406 2.983 1.00 97.69 88 GLN A CA 1
ATOM 667 C C . GLN A 1 88 ? -6.207 -10.961 1.525 1.00 97.69 88 GLN A C 1
ATOM 669 O O . GLN A 1 88 ? -6.531 -11.716 0.610 1.00 97.69 88 GLN A O 1
ATOM 674 N N . ASN A 1 89 ? -5.679 -9.755 1.302 1.00 97.56 89 ASN A N 1
ATOM 675 C CA . ASN A 1 89 ? -5.385 -9.220 -0.029 1.00 97.56 89 ASN A CA 1
ATOM 676 C C . ASN A 1 89 ? -3.897 -9.354 -0.416 1.00 97.56 89 ASN A C 1
ATOM 678 O O . ASN A 1 89 ? -3.477 -8.781 -1.422 1.00 97.56 89 ASN A O 1
ATOM 682 N N . GLY A 1 90 ? -3.100 -10.108 0.352 1.00 97.12 90 GLY A N 1
ATOM 683 C CA . GLY A 1 90 ? -1.688 -10.375 0.058 1.00 97.12 90 GLY A CA 1
ATOM 684 C C . GLY A 1 90 ? -0.790 -9.136 0.117 1.00 97.12 90 GLY A C 1
ATOM 685 O O . GLY A 1 90 ? 0.179 -9.041 -0.639 1.00 97.12 90 GLY A O 1
ATOM 686 N N . MET A 1 91 ? -1.133 -8.163 0.963 1.00 98.56 91 MET A N 1
ATOM 687 C CA . MET A 1 91 ? -0.385 -6.917 1.123 1.00 98.56 91 MET A CA 1
ATOM 688 C C . MET A 1 91 ? 0.622 -7.015 2.268 1.00 98.56 91 MET A C 1
ATOM 690 O O . MET A 1 91 ? 0.337 -7.581 3.319 1.00 98.56 91 MET A O 1
ATOM 694 N N . ILE A 1 92 ? 1.778 -6.381 2.090 1.00 98.69 92 ILE A N 1
ATOM 695 C CA . ILE A 1 92 ? 2.722 -6.123 3.181 1.00 98.69 92 ILE A CA 1
ATOM 696 C C . ILE A 1 92 ? 2.237 -4.856 3.878 1.00 98.69 92 ILE A C 1
ATOM 698 O O . ILE A 1 92 ? 2.118 -3.825 3.220 1.00 98.69 92 ILE A O 1
ATOM 702 N N . TRP A 1 93 ? 1.938 -4.909 5.172 1.00 98.62 93 TRP A N 1
ATOM 703 C CA . TRP A 1 93 ? 1.285 -3.800 5.870 1.00 98.62 93 TRP A CA 1
ATOM 704 C C . TRP A 1 93 ? 2.166 -3.154 6.936 1.00 98.62 93 TRP A C 1
ATOM 706 O O . TRP A 1 93 ? 3.019 -3.807 7.534 1.00 98.62 93 TRP A O 1
ATOM 716 N N . LEU A 1 94 ? 1.913 -1.869 7.177 1.00 98.69 94 LEU A N 1
ATOM 717 C CA . LEU A 1 94 ? 2.406 -1.058 8.284 1.00 98.69 94 LEU A CA 1
ATOM 718 C C . LEU A 1 94 ? 1.216 -0.322 8.909 1.00 98.69 94 LEU A C 1
ATOM 720 O O . LEU A 1 94 ? 0.458 0.350 8.215 1.00 98.69 94 LEU A O 1
ATOM 724 N N . ILE A 1 95 ? 1.066 -0.421 10.224 1.00 98.56 95 ILE A N 1
ATOM 725 C CA . ILE A 1 95 ? 0.128 0.386 11.003 1.00 98.56 95 ILE A CA 1
ATOM 726 C C . ILE A 1 95 ? 0.936 1.314 11.892 1.00 98.56 95 ILE A C 1
ATOM 728 O O . ILE A 1 95 ? 1.707 0.839 12.724 1.00 98.56 95 ILE A O 1
ATOM 732 N N . THR A 1 96 ? 0.770 2.622 11.723 1.00 98.44 96 THR A N 1
ATOM 733 C CA . THR A 1 96 ? 1.541 3.631 12.464 1.00 98.44 96 THR A CA 1
ATOM 734 C C . THR A 1 96 ? 0.740 4.927 12.663 1.00 98.44 96 THR A C 1
ATOM 736 O O . THR A 1 96 ? -0.450 4.990 12.356 1.00 98.44 96 THR A O 1
ATOM 739 N N . ASP A 1 97 ? 1.351 5.966 13.229 1.00 97.44 97 ASP A N 1
ATOM 740 C CA . ASP A 1 97 ? 0.752 7.289 13.366 1.00 97.44 97 ASP A CA 1
ATOM 741 C C . ASP A 1 97 ? 0.765 8.069 12.044 1.00 97.44 97 ASP A C 1
ATOM 743 O O . ASP A 1 97 ? 1.640 7.909 11.195 1.00 97.44 97 ASP A O 1
ATOM 747 N N . ARG A 1 98 ? -0.207 8.971 11.880 1.00 96.88 98 ARG A N 1
ATOM 748 C CA . ARG A 1 98 ? -0.385 9.746 10.643 1.00 96.88 98 ARG A CA 1
ATOM 749 C C . ARG A 1 98 ? 0.813 10.635 10.306 1.00 96.88 98 ARG A C 1
ATOM 751 O O . ARG A 1 98 ? 1.002 10.985 9.146 1.00 96.88 98 ARG A O 1
ATOM 758 N N . GLN A 1 99 ? 1.583 11.034 11.313 1.00 97.25 99 GLN A N 1
ATOM 759 C CA . GLN A 1 99 ? 2.766 11.869 11.164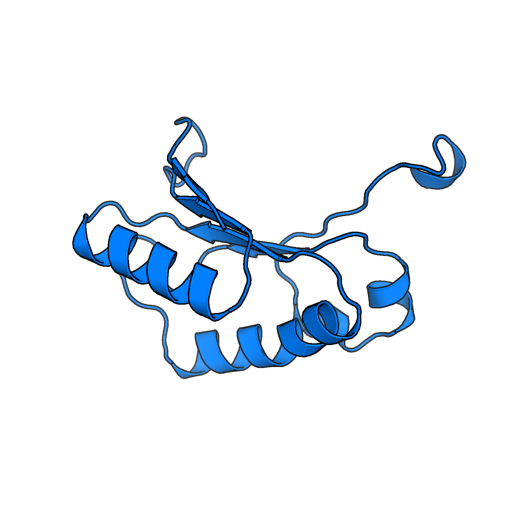 1.00 97.25 99 GLN A CA 1
ATOM 760 C C . GLN A 1 99 ? 4.017 11.054 10.809 1.00 97.25 99 GLN A C 1
ATOM 762 O O . GLN A 1 99 ? 5.047 11.662 10.518 1.00 97.25 99 GLN A O 1
ATOM 767 N N . LEU A 1 100 ? 3.928 9.716 10.804 1.00 96.19 100 LEU A N 1
ATOM 768 C CA . LEU A 1 100 ? 5.041 8.794 10.566 1.00 96.19 100 LEU A CA 1
ATOM 769 C C . LEU A 1 100 ? 6.207 9.017 11.548 1.00 96.19 100 LEU A C 1
ATOM 771 O O . LEU A 1 100 ? 7.374 8.888 11.179 1.00 96.19 100 LEU A O 1
ATOM 775 N N . MET A 1 101 ? 5.896 9.388 12.795 1.00 97.56 101 MET A N 1
ATOM 776 C CA . MET A 1 101 ? 6.889 9.662 13.844 1.00 97.56 101 MET A CA 1
ATOM 777 C C . MET A 1 101 ? 7.108 8.482 14.796 1.00 97.56 101 MET A C 1
ATOM 779 O O . MET A 1 101 ? 8.028 8.504 15.612 1.00 97.56 101 MET A O 1
ATOM 783 N N . THR A 1 102 ? 6.282 7.447 14.705 1.00 96.00 102 THR A N 1
ATOM 784 C CA . THR A 1 102 ? 6.380 6.215 15.483 1.00 96.00 102 THR A CA 1
ATOM 785 C C . THR A 1 102 ? 6.701 5.035 14.570 1.00 96.00 102 THR A C 1
ATOM 787 O O . THR A 1 102 ? 6.380 5.026 13.382 1.00 96.00 102 THR A O 1
ATOM 790 N N . LEU A 1 103 ? 7.372 4.020 15.122 1.00 96.12 103 LEU A N 1
ATOM 791 C CA . LEU A 1 103 ? 7.755 2.832 14.351 1.00 96.12 103 LEU A CA 1
ATOM 792 C C . LEU A 1 103 ? 6.540 2.022 13.882 1.00 96.12 103 LEU A C 1
ATOM 794 O O . LEU A 1 103 ? 6.594 1.403 12.822 1.00 96.12 103 LEU A O 1
ATOM 798 N N . GLY A 1 104 ? 5.456 2.035 14.660 1.00 96.62 104 GLY A N 1
ATOM 799 C CA . GLY A 1 104 ? 4.270 1.240 14.377 1.00 96.62 104 GLY A CA 1
ATOM 800 C C . GLY A 1 104 ? 4.517 -0.270 14.451 1.00 96.62 104 GLY A C 1
ATOM 801 O O . GLY A 1 104 ? 5.428 -0.748 15.128 1.00 96.62 104 GLY A O 1
ATOM 802 N N . GLU A 1 105 ? 3.682 -1.023 13.743 1.00 98.31 105 GLU A N 1
ATOM 803 C CA . GLU A 1 105 ? 3.754 -2.480 13.608 1.00 98.31 105 GLU A CA 1
ATOM 804 C C . GLU A 1 105 ? 3.621 -2.870 12.134 1.00 98.31 105 GLU A C 1
ATOM 806 O O . GLU A 1 105 ? 2.828 -2.268 11.412 1.00 98.31 105 GLU A O 1
ATOM 811 N N . SER A 1 106 ? 4.356 -3.892 11.683 1.00 98.06 106 SER A N 1
ATOM 812 C CA . SER A 1 106 ? 4.300 -4.367 10.295 1.00 98.06 106 SER A CA 1
ATOM 813 C C . SER A 1 106 ? 4.161 -5.883 10.181 1.00 98.06 106 SER A C 1
ATOM 815 O O . SER A 1 106 ? 4.537 -6.620 11.094 1.00 98.06 106 SER A O 1
ATOM 817 N N . GLY A 1 107 ? 3.641 -6.349 9.044 1.00 97.81 107 GLY A N 1
ATOM 818 C CA . GLY A 1 107 ? 3.443 -7.771 8.769 1.00 97.81 107 GLY A CA 1
ATOM 819 C C . GLY A 1 107 ? 3.124 -8.080 7.307 1.00 97.81 107 GLY A C 1
ATOM 820 O O . GLY A 1 107 ? 3.300 -7.241 6.420 1.00 97.81 107 GLY A O 1
ATOM 821 N N . ARG A 1 108 ? 2.709 -9.325 7.057 1.00 93.75 108 ARG A N 1
ATOM 822 C CA . ARG A 1 108 ? 2.333 -9.863 5.741 1.00 93.75 108 ARG A CA 1
ATOM 823 C C . ARG A 1 108 ? 1.031 -10.650 5.832 1.00 93.75 108 ARG A C 1
ATOM 825 O O . ARG A 1 108 ? 0.685 -11.088 6.951 1.00 93.75 108 ARG A O 1
#

Sequence (108 aa):
RARAKNPAALIVPQNGSQLLSHADFLAAISAIGIEDLFTNGDKLQPKSHTREVLGHLKAMTQAQKPMLLIEYPKSAERQALSKQLATQNGMIWLITDRQLMTLGESGR